Protein AF-A0A0U2YM07-F1 (afdb_monomer_lite)

Structure (mmCIF, N/CA/C/O backbone):
data_AF-A0A0U2YM07-F1
#
_entry.id   AF-A0A0U2YM07-F1
#
loop_
_atom_site.group_PDB
_atom_site.id
_atom_site.type_symbol
_atom_site.label_atom_id
_atom_site.label_alt_id
_atom_site.label_comp_id
_atom_site.label_asym_id
_atom_site.label_entity_id
_atom_site.label_seq_id
_atom_site.pdbx_PDB_ins_code
_atom_site.Cartn_x
_atom_site.Cartn_y
_atom_site.Cartn_z
_atom_site.occupancy
_atom_site.B_iso_or_equiv
_atom_site.auth_seq_id
_atom_site.auth_comp_id
_atom_site.auth_asym_id
_atom_site.auth_atom_id
_atom_site.pdbx_PDB_model_num
ATOM 1 N N . MET A 1 1 ? 21.273 -7.569 -22.176 1.00 49.94 1 MET A N 1
ATOM 2 C CA . MET A 1 1 ? 21.348 -8.162 -20.820 1.00 49.94 1 MET A CA 1
ATOM 3 C C . MET A 1 1 ? 20.186 -7.535 -20.060 1.00 49.94 1 MET A C 1
ATOM 5 O O . MET A 1 1 ? 20.393 -6.510 -19.441 1.00 49.94 1 MET A O 1
ATOM 9 N N . ASP A 1 2 ? 18.964 -8.079 -20.163 1.00 53.09 2 ASP A N 1
ATOM 10 C CA . ASP A 1 2 ? 17.733 -7.317 -19.830 1.00 53.09 2 ASP A CA 1
ATOM 11 C C . ASP A 1 2 ? 16.751 -8.063 -18.908 1.00 53.09 2 ASP A C 1
ATOM 13 O O . ASP A 1 2 ? 15.573 -7.732 -18.811 1.00 53.09 2 ASP A O 1
ATOM 17 N N . ALA A 1 3 ? 17.215 -9.094 -18.196 1.00 60.50 3 ALA A N 1
ATOM 18 C CA . ALA A 1 3 ? 16.353 -9.901 -17.325 1.00 60.50 3 ALA A CA 1
ATOM 19 C C . ALA A 1 3 ? 16.032 -9.235 -15.968 1.00 60.50 3 ALA A C 1
ATOM 21 O O . ALA A 1 3 ? 15.047 -9.586 -15.313 1.00 60.50 3 ALA A O 1
ATOM 22 N N . THR A 1 4 ? 16.847 -8.277 -15.519 1.00 61.03 4 THR A N 1
ATOM 23 C CA . THR A 1 4 ? 16.750 -7.691 -14.171 1.00 61.03 4 THR A CA 1
ATOM 24 C C . THR A 1 4 ? 15.577 -6.718 -14.033 1.00 61.03 4 THR A C 1
ATOM 26 O O . THR A 1 4 ? 14.850 -6.776 -13.043 1.00 61.03 4 THR A O 1
ATOM 29 N N . ALA A 1 5 ? 15.324 -5.876 -15.037 1.00 60.22 5 ALA A N 1
ATOM 30 C CA . ALA A 1 5 ? 14.250 -4.880 -15.002 1.00 60.22 5 ALA A CA 1
ATOM 31 C C . ALA A 1 5 ? 12.840 -5.500 -15.121 1.00 60.22 5 ALA A C 1
ATOM 33 O O . ALA A 1 5 ? 11.924 -5.097 -14.397 1.00 60.22 5 ALA A O 1
ATOM 34 N N . THR A 1 6 ? 12.677 -6.553 -15.931 1.00 62.44 6 THR A N 1
ATOM 35 C CA . THR A 1 6 ? 11.424 -7.331 -16.001 1.00 62.44 6 THR A CA 1
ATOM 36 C C . THR A 1 6 ? 11.116 -8.003 -14.661 1.00 62.44 6 THR A C 1
ATOM 38 O O . THR A 1 6 ? 9.988 -7.933 -14.173 1.00 62.44 6 THR A O 1
ATOM 41 N N . THR A 1 7 ? 12.133 -8.587 -14.020 1.00 72.38 7 THR A N 1
ATOM 42 C CA . THR A 1 7 ? 11.998 -9.228 -12.701 1.00 72.38 7 THR A CA 1
ATOM 43 C C . THR A 1 7 ? 11.649 -8.208 -11.609 1.00 72.38 7 THR A C 1
ATOM 45 O O . THR A 1 7 ? 10.775 -8.466 -10.777 1.00 72.38 7 THR A O 1
ATOM 48 N N . ASN A 1 8 ? 12.261 -7.018 -11.640 1.00 79.12 8 ASN A N 1
ATOM 49 C CA . ASN A 1 8 ? 11.956 -5.940 -10.694 1.00 79.12 8 ASN A CA 1
ATOM 50 C C . ASN A 1 8 ? 10.515 -5.439 -10.849 1.00 79.12 8 ASN A C 1
ATOM 52 O O . ASN A 1 8 ? 9.785 -5.376 -9.860 1.00 79.12 8 ASN A O 1
ATOM 56 N N . SER A 1 9 ? 10.057 -5.202 -12.078 1.00 81.31 9 SER A N 1
ATOM 57 C CA . SER A 1 9 ? 8.677 -4.773 -12.346 1.00 81.31 9 SER A CA 1
ATOM 58 C C . SER A 1 9 ? 7.647 -5.816 -11.891 1.00 81.31 9 SER A C 1
ATOM 60 O O . SER A 1 9 ? 6.625 -5.471 -11.295 1.00 81.31 9 SER A O 1
ATOM 62 N N . GLN A 1 10 ? 7.935 -7.107 -12.090 1.00 86.56 10 GLN A N 1
ATOM 63 C CA . GLN A 1 10 ? 7.098 -8.202 -11.584 1.00 86.56 10 GLN A CA 1
ATOM 64 C C . GLN A 1 10 ? 7.037 -8.235 -10.051 1.00 86.56 10 GLN A C 1
ATOM 66 O O . GLN A 1 10 ? 5.977 -8.493 -9.481 1.00 86.56 10 GLN A O 1
ATOM 71 N N . SER A 1 11 ? 8.153 -7.958 -9.371 1.00 91.38 11 SER A N 1
ATOM 72 C CA . SER A 1 11 ? 8.190 -7.903 -7.905 1.00 91.38 11 SER A CA 1
ATOM 73 C C . SER A 1 11 ? 7.352 -6.745 -7.343 1.00 91.38 11 SER A C 1
ATOM 75 O O . SER A 1 11 ? 6.679 -6.906 -6.324 1.00 91.38 11 SER A O 1
ATOM 77 N N . LEU A 1 12 ? 7.329 -5.607 -8.045 1.00 93.56 12 LEU A N 1
ATOM 78 C CA . LEU A 1 12 ? 6.509 -4.448 -7.694 1.00 93.56 12 LEU A CA 1
ATOM 79 C C . LEU A 1 12 ? 5.019 -4.726 -7.901 1.00 93.56 12 LEU A C 1
ATOM 81 O O . LEU A 1 12 ? 4.213 -4.367 -7.046 1.00 93.56 12 LEU A O 1
ATOM 85 N N . MET A 1 13 ? 4.656 -5.427 -8.978 1.00 93.19 13 MET A N 1
ATOM 86 C CA . MET A 1 13 ? 3.265 -5.824 -9.214 1.00 93.19 13 MET A CA 1
ATOM 87 C C . MET A 1 13 ? 2.737 -6.777 -8.134 1.00 93.19 13 MET A C 1
ATOM 89 O O . MET A 1 13 ? 1.629 -6.571 -7.649 1.00 93.19 13 MET A O 1
ATOM 93 N N . ARG A 1 14 ? 3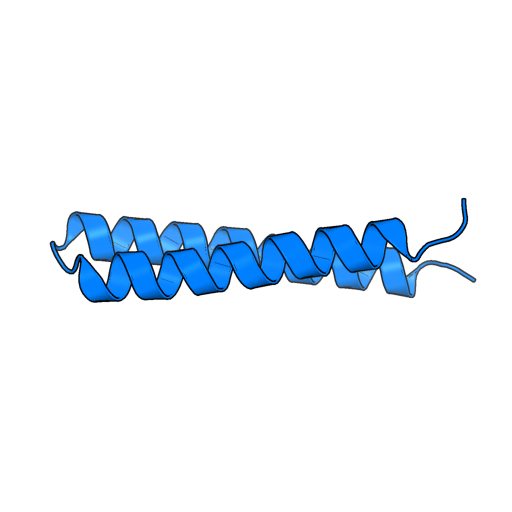.544 -7.733 -7.648 1.00 95.12 14 ARG A N 1
ATOM 94 C CA . ARG A 1 14 ? 3.129 -8.575 -6.505 1.00 95.12 14 ARG A CA 1
ATOM 95 C C . ARG A 1 14 ? 2.870 -7.763 -5.236 1.00 95.12 14 ARG A C 1
ATOM 97 O O . ARG A 1 14 ? 1.943 -8.065 -4.491 1.00 95.12 14 ARG A O 1
ATOM 104 N N . ARG A 1 15 ? 3.682 -6.730 -4.974 1.00 96.31 15 ARG A N 1
ATOM 105 C CA . ARG A 1 15 ? 3.458 -5.833 -3.829 1.00 96.31 15 ARG A CA 1
ATOM 106 C C . ARG A 1 15 ? 2.157 -5.055 -3.990 1.00 96.31 15 ARG A C 1
ATOM 108 O O . ARG A 1 15 ? 1.392 -4.982 -3.037 1.00 96.31 15 ARG A O 1
ATOM 115 N N . TYR A 1 16 ? 1.885 -4.528 -5.183 1.00 97.31 16 TYR A N 1
ATOM 116 C CA . TYR A 1 16 ? 0.608 -3.882 -5.493 1.00 97.31 16 TYR A CA 1
ATOM 117 C C . TYR A 1 16 ? -0.587 -4.793 -5.164 1.00 97.31 16 TYR A C 1
ATOM 119 O O . TYR A 1 16 ? -1.478 -4.383 -4.420 1.00 97.31 16 TYR A O 1
ATOM 127 N N . GLU A 1 17 ? -0.574 -6.039 -5.644 1.00 97.19 17 GLU A N 1
ATOM 128 C CA . GLU A 1 17 ? -1.647 -7.012 -5.392 1.00 97.19 17 GLU A CA 1
ATOM 129 C C . GLU A 1 17 ? -1.828 -7.295 -3.895 1.00 97.19 17 GLU A C 1
ATOM 131 O O . GLU A 1 17 ? -2.955 -7.306 -3.396 1.00 97.19 17 GLU A O 1
ATOM 136 N N . GLN A 1 18 ? -0.723 -7.459 -3.160 1.00 97.94 18 GLN A N 1
ATOM 137 C CA . GLN A 1 18 ? -0.750 -7.664 -1.712 1.00 97.94 18 GLN A CA 1
ATOM 138 C C . GLN A 1 18 ? -1.391 -6.475 -0.980 1.00 97.94 18 GL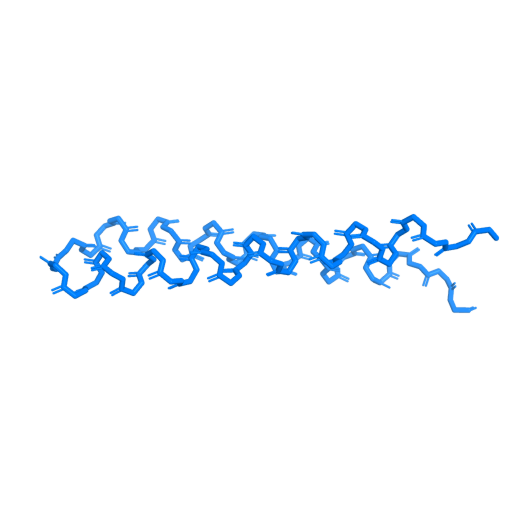N A C 1
ATOM 140 O O . GLN A 1 18 ? -2.264 -6.673 -0.136 1.00 97.94 18 GLN A O 1
ATOM 145 N N . TYR A 1 19 ? -0.990 -5.242 -1.299 1.00 98.25 19 TYR A N 1
ATOM 146 C CA . TYR A 1 19 ? -1.550 -4.051 -0.655 1.00 98.25 19 TYR A CA 1
ATOM 147 C C . TYR A 1 19 ? -3.023 -3.827 -1.017 1.00 98.25 19 TYR A C 1
ATOM 149 O O . TYR A 1 19 ? -3.790 -3.386 -0.165 1.00 98.25 19 TYR A O 1
ATOM 157 N N . MET A 1 20 ? -3.450 -4.190 -2.230 1.00 97.75 20 MET A N 1
ATOM 158 C CA . MET A 1 20 ? -4.868 -4.168 -2.606 1.00 97.75 20 MET A CA 1
ATOM 159 C C . MET A 1 20 ? -5.704 -5.176 -1.815 1.00 97.75 20 MET A C 1
ATOM 161 O O . MET A 1 20 ? -6.829 -4.856 -1.428 1.00 97.75 20 MET A O 1
ATOM 165 N N . LEU A 1 21 ? -5.166 -6.369 -1.538 1.00 98.06 21 LEU A N 1
ATOM 166 C CA . LEU A 1 21 ? -5.835 -7.347 -0.679 1.00 98.06 21 LEU A CA 1
ATOM 167 C C . LEU A 1 21 ? -6.015 -6.789 0.740 1.00 98.06 21 LEU A C 1
ATOM 169 O O . LEU A 1 21 ? -7.140 -6.736 1.231 1.00 98.06 21 LEU A O 1
ATOM 173 N N . LEU A 1 22 ? -4.931 -6.283 1.338 1.00 98.19 22 LEU A N 1
ATOM 174 C CA . LEU A 1 22 ? -4.950 -5.707 2.685 1.00 98.19 22 LEU A CA 1
ATOM 175 C C . LEU A 1 22 ? -5.907 -4.510 2.779 1.00 98.19 22 LEU A C 1
ATOM 177 O O . LEU A 1 22 ? -6.683 -4.413 3.726 1.00 98.19 22 LEU A O 1
ATOM 181 N N . ALA A 1 23 ? -5.905 -3.620 1.780 1.00 98.12 23 ALA A N 1
ATOM 182 C CA . ALA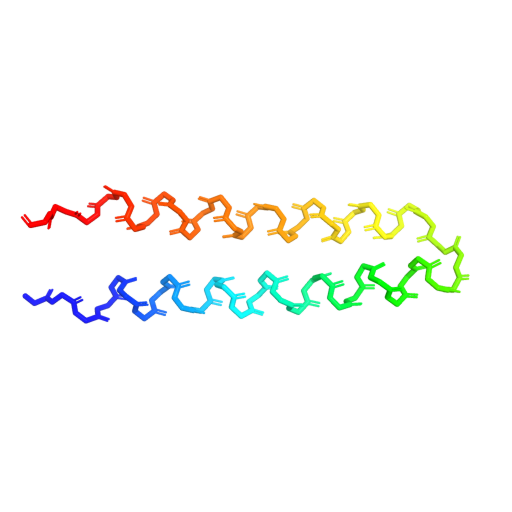 A 1 23 ? -6.821 -2.480 1.731 1.00 98.12 23 ALA A CA 1
ATOM 183 C C . ALA A 1 23 ? -8.286 -2.937 1.720 1.00 98.12 23 ALA A C 1
ATOM 185 O O . ALA A 1 23 ? -9.142 -2.348 2.382 1.00 98.12 23 ALA A O 1
ATOM 186 N N . ARG A 1 24 ? -8.581 -4.021 0.992 1.00 97.50 24 ARG A N 1
ATOM 187 C CA . ARG A 1 24 ? -9.919 -4.614 0.945 1.00 97.50 24 ARG A CA 1
ATOM 188 C C . ARG A 1 24 ? -10.311 -5.252 2.272 1.00 97.50 24 ARG A C 1
ATOM 190 O O . ARG A 1 24 ? -11.482 -5.198 2.641 1.00 97.50 24 ARG A O 1
ATOM 197 N N . GLU A 1 25 ? -9.374 -5.880 2.969 1.00 98.12 25 GLU A N 1
ATOM 198 C CA . GLU A 1 25 ? -9.606 -6.437 4.303 1.00 98.12 25 GLU A CA 1
ATOM 199 C C . GLU A 1 25 ? -9.882 -5.324 5.321 1.00 98.12 25 GLU A C 1
ATOM 201 O O . GLU A 1 25 ? -10.911 -5.372 5.993 1.00 98.12 25 GLU A O 1
ATOM 206 N N . ALA A 1 26 ? -9.061 -4.269 5.349 1.00 97.88 26 ALA A N 1
ATOM 207 C CA . ALA A 1 26 ? -9.276 -3.092 6.196 1.00 97.88 26 ALA A CA 1
ATOM 208 C C . ALA A 1 26 ? -10.622 -2.399 5.904 1.00 97.88 26 ALA A C 1
ATOM 210 O O . ALA A 1 26 ? -11.367 -2.033 6.813 1.00 97.88 26 ALA A O 1
ATOM 211 N N . ALA A 1 27 ? -11.006 -2.294 4.629 1.00 97.19 27 ALA A N 1
ATOM 212 C CA . ALA A 1 27 ? -12.307 -1.746 4.255 1.00 97.19 27 ALA A CA 1
ATOM 213 C C . ALA A 1 27 ? -13.476 -2.611 4.763 1.00 97.19 27 ALA A C 1
ATOM 215 O O . ALA A 1 27 ? -14.500 -2.070 5.183 1.00 97.19 27 ALA A O 1
ATOM 216 N N . GLN A 1 28 ? -13.331 -3.941 4.744 1.00 97.69 28 GLN A N 1
ATOM 217 C CA . GLN A 1 28 ? -14.349 -4.879 5.235 1.00 97.69 28 GLN A CA 1
ATOM 218 C C . GLN A 1 28 ? -14.487 -4.861 6.760 1.00 97.69 28 GLN A C 1
ATOM 220 O O . GLN A 1 28 ? -15.592 -5.052 7.266 1.00 97.69 28 GLN A O 1
ATOM 225 N N . THR A 1 29 ? -13.405 -4.599 7.495 1.00 97.06 29 THR A N 1
ATOM 226 C CA . THR A 1 29 ? -13.450 -4.422 8.956 1.00 97.06 29 THR A CA 1
ATOM 227 C C . THR A 1 29 ? -13.943 -3.033 9.372 1.00 97.06 29 THR A C 1
ATOM 229 O O . THR A 1 29 ? -14.195 -2.801 10.553 1.00 97.06 29 THR A O 1
ATOM 232 N N . GLY A 1 30 ? -14.139 -2.122 8.411 1.00 96.69 30 GLY A N 1
ATOM 233 C CA . GLY A 1 30 ? -14.616 -0.758 8.637 1.00 96.69 30 GLY A CA 1
ATOM 234 C C . GLY A 1 30 ? -13.507 0.256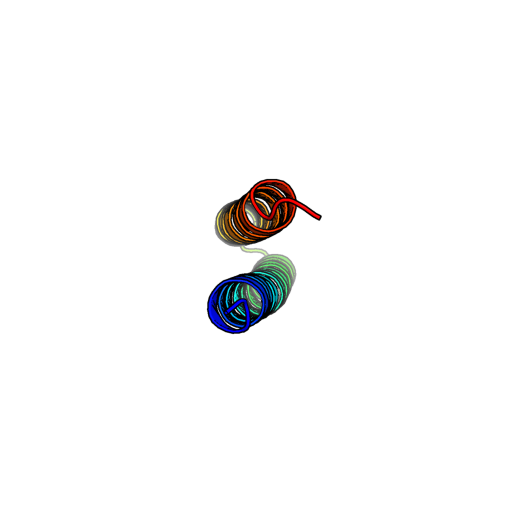 8.923 1.00 96.69 30 GLY A C 1
ATOM 235 O O . GLY A 1 30 ? -13.811 1.432 9.143 1.00 96.69 30 GLY A O 1
ATOM 236 N N . ASP A 1 31 ? -12.240 -0.158 8.871 1.00 97.31 31 ASP A N 1
ATOM 237 C CA . ASP A 1 31 ? -11.090 0.728 9.030 1.00 97.31 31 ASP A CA 1
ATOM 238 C C . ASP A 1 31 ? -10.785 1.460 7.716 1.00 97.31 31 ASP A C 1
ATOM 240 O O . ASP A 1 31 ? -9.951 1.067 6.897 1.00 97.31 31 ASP A O 1
ATOM 244 N N . ARG A 1 32 ? -11.531 2.542 7.488 1.00 95.62 32 ARG A N 1
ATOM 245 C CA . ARG A 1 32 ? -11.428 3.344 6.263 1.00 95.62 32 ARG A CA 1
ATOM 246 C C . ARG A 1 32 ? -10.098 4.083 6.136 1.00 95.62 32 ARG A C 1
ATOM 248 O O . ARG A 1 32 ? -9.646 4.278 5.012 1.00 95.62 32 ARG A O 1
ATOM 255 N N . ILE A 1 33 ? -9.497 4.497 7.253 1.00 98.00 33 ILE A N 1
ATOM 256 C CA . ILE A 1 33 ? -8.218 5.219 7.234 1.00 98.00 33 ILE A CA 1
ATOM 257 C C . ILE A 1 33 ? -7.116 4.255 6.809 1.00 98.00 33 ILE A C 1
ATOM 259 O O . ILE A 1 33 ? -6.352 4.568 5.896 1.00 98.00 33 ILE A O 1
ATOM 263 N N . GLU A 1 34 ? -7.079 3.060 7.400 1.00 97.75 34 GLU A N 1
ATOM 264 C CA . GLU A 1 34 ? -6.086 2.058 7.022 1.00 97.75 34 GLU A CA 1
ATOM 265 C C . GLU A 1 34 ? -6.315 1.540 5.594 1.00 97.75 34 GLU A C 1
ATOM 267 O O . GLU A 1 34 ? -5.362 1.377 4.833 1.00 97.75 34 GLU A O 1
ATOM 272 N N . ALA A 1 35 ? -7.570 1.376 5.163 1.00 98.31 35 ALA A N 1
ATOM 273 C CA . ALA A 1 35 ? -7.879 1.019 3.779 1.00 98.31 35 ALA A CA 1
ATOM 274 C C . ALA A 1 35 ? -7.346 2.048 2.763 1.00 98.31 35 ALA A C 1
ATOM 276 O O . ALA A 1 35 ? -6.796 1.668 1.724 1.00 98.31 35 ALA A O 1
ATOM 277 N N . GLU A 1 36 ? -7.485 3.346 3.048 1.00 97.94 36 GLU A N 1
ATOM 278 C CA . GLU A 1 36 ? -6.962 4.411 2.187 1.00 97.94 36 GLU A CA 1
ATOM 279 C C . GLU A 1 36 ? -5.430 4.439 2.206 1.00 97.94 36 GLU A C 1
ATOM 281 O O . GLU A 1 36 ? -4.802 4.472 1.146 1.00 97.94 36 GLU A O 1
ATOM 286 N N . ASN A 1 37 ? -4.830 4.331 3.392 1.00 98.00 37 ASN A N 1
ATOM 287 C CA . ASN A 1 37 ? -3.384 4.230 3.570 1.00 98.00 37 ASN A CA 1
ATOM 288 C C . ASN A 1 37 ? -2.795 3.081 2.731 1.00 98.00 37 ASN A C 1
ATOM 290 O O . ASN A 1 37 ? -1.875 3.280 1.934 1.00 98.00 37 ASN A O 1
ATOM 294 N N . LEU A 1 38 ? -3.361 1.878 2.832 1.00 98.38 38 LEU A N 1
ATOM 295 C CA . LEU A 1 38 ? -2.933 0.705 2.063 1.00 98.38 38 LEU A CA 1
ATOM 296 C C . LEU A 1 38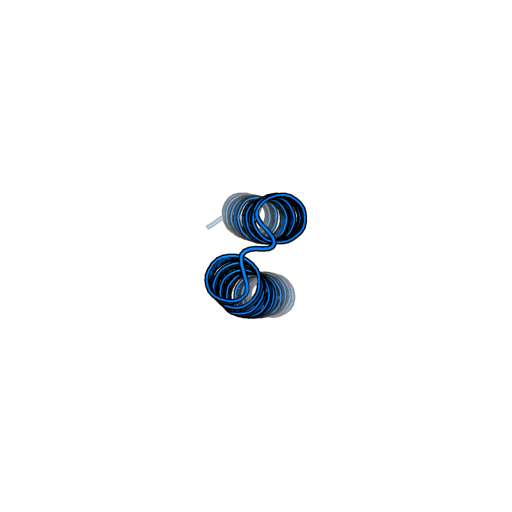 ? -3.174 0.874 0.555 1.00 98.38 38 LEU A C 1
ATOM 298 O O . LEU A 1 38 ? -2.357 0.437 -0.258 1.00 98.38 38 LEU A O 1
ATOM 302 N N . SER A 1 39 ? -4.251 1.559 0.167 1.00 97.81 39 SER A N 1
ATOM 303 C CA . SER A 1 39 ? -4.530 1.857 -1.242 1.00 97.81 39 SER A CA 1
ATOM 304 C C . SER A 1 39 ? -3.493 2.804 -1.850 1.00 97.81 39 SER A C 1
ATOM 306 O O . SER A 1 39 ? -3.037 2.569 -2.970 1.00 97.81 39 SER A O 1
ATOM 308 N N . GLN A 1 40 ? -3.049 3.818 -1.102 1.00 97.75 40 GLN A N 1
ATOM 309 C CA . GLN A 1 40 ? -1.962 4.708 -1.530 1.00 97.75 40 GLN A CA 1
ATOM 310 C C . GLN A 1 40 ? -0.639 3.945 -1.693 1.00 97.75 40 GLN A C 1
ATOM 312 O O . GLN A 1 40 ? 0.087 4.159 -2.669 1.00 97.75 40 GLN A O 1
ATOM 317 N N . HIS A 1 41 ? -0.343 3.005 -0.786 1.00 97.12 41 HIS A N 1
ATOM 318 C CA . HIS A 1 41 ? 0.825 2.128 -0.916 1.00 97.12 41 HIS A CA 1
ATOM 319 C C . HIS A 1 41 ? 0.759 1.287 -2.193 1.00 97.12 41 HIS A C 1
ATOM 321 O O . HIS A 1 41 ? 1.741 1.216 -2.935 1.00 97.12 41 HIS A O 1
ATOM 327 N N . ALA A 1 42 ? -0.393 0.688 -2.495 1.00 97.81 42 ALA A N 1
ATOM 328 C CA . ALA A 1 42 ? -0.579 -0.052 -3.737 1.00 97.81 42 ALA A CA 1
ATOM 329 C C . ALA A 1 42 ? -0.341 0.842 -4.967 1.00 97.81 42 ALA A C 1
ATOM 331 O O . ALA A 1 42 ? 0.429 0.478 -5.860 1.00 97.81 42 ALA A O 1
ATOM 332 N N . GLU A 1 43 ? -0.938 2.035 -4.994 1.00 97.19 43 GLU A N 1
ATOM 333 C CA . GLU A 1 43 ? -0.773 2.985 -6.097 1.00 97.19 43 GLU A CA 1
ATOM 334 C C . GLU A 1 43 ? 0.699 3.368 -6.317 1.00 97.19 43 GLU A C 1
ATOM 336 O O . GLU A 1 43 ? 1.163 3.443 -7.459 1.00 97.19 43 GLU A O 1
ATOM 341 N N . HIS A 1 44 ? 1.462 3.546 -5.235 1.00 96.31 44 HIS A N 1
ATOM 342 C CA . HIS A 1 44 ? 2.896 3.813 -5.309 1.00 96.31 44 HIS A CA 1
ATOM 343 C C . HIS A 1 44 ? 3.657 2.690 -6.033 1.00 96.31 44 HIS A C 1
ATOM 345 O O . HIS A 1 44 ? 4.452 2.966 -6.940 1.00 96.31 44 HIS A O 1
ATOM 351 N N . PHE A 1 45 ? 3.404 1.423 -5.686 1.00 95.75 45 PHE A N 1
ATOM 352 C CA . PHE A 1 45 ? 4.056 0.291 -6.353 1.00 95.75 45 PHE A CA 1
ATOM 353 C C . PHE A 1 45 ? 3.644 0.172 -7.820 1.00 95.75 45 PHE A C 1
ATOM 355 O O . PHE A 1 45 ? 4.506 -0.062 -8.670 1.00 95.75 45 PHE A O 1
ATOM 362 N N . TYR A 1 46 ? 2.366 0.400 -8.131 1.00 94.69 46 TYR A N 1
ATOM 363 C CA . TYR A 1 46 ? 1.876 0.397 -9.508 1.00 94.69 46 TYR A CA 1
ATOM 364 C C . TYR A 1 46 ? 2.561 1.474 -10.362 1.00 94.69 46 TYR A C 1
ATOM 366 O O . TYR A 1 46 ? 3.100 1.168 -11.430 1.00 94.69 46 TYR A O 1
ATOM 374 N N . ARG A 1 47 ? 2.618 2.722 -9.872 1.00 94.25 47 ARG A N 1
ATOM 375 C CA . ARG A 1 47 ? 3.315 3.820 -10.562 1.00 94.25 47 ARG A CA 1
ATOM 376 C C . ARG A 1 47 ? 4.799 3.520 -10.748 1.00 94.25 47 ARG A C 1
ATOM 378 O O . ARG A 1 47 ? 5.328 3.728 -11.835 1.00 94.25 47 ARG A O 1
ATOM 385 N N . THR A 1 48 ? 5.459 2.979 -9.727 1.00 93.38 48 THR A N 1
ATOM 386 C CA . THR A 1 48 ? 6.886 2.629 -9.799 1.00 93.38 48 THR A CA 1
ATOM 387 C C . THR A 1 48 ? 7.145 1.522 -10.822 1.00 93.38 48 THR A C 1
ATOM 389 O O . THR A 1 48 ? 8.093 1.617 -11.599 1.00 93.38 48 THR A O 1
ATOM 392 N N . ALA A 1 49 ? 6.285 0.502 -10.882 1.00 91.12 49 ALA A N 1
ATOM 393 C CA . ALA A 1 49 ? 6.386 -0.564 -11.877 1.00 91.12 49 ALA A CA 1
ATOM 394 C C . ALA A 1 49 ? 6.184 -0.033 -13.305 1.00 91.12 49 ALA A C 1
ATOM 396 O O . ALA A 1 49 ? 6.903 -0.428 -14.221 1.00 91.12 49 ALA A O 1
ATOM 397 N N . ALA A 1 50 ? 5.235 0.889 -13.494 1.00 89.81 50 ALA A N 1
ATOM 398 C CA . ALA A 1 50 ? 5.004 1.535 -14.782 1.00 89.81 50 ALA A CA 1
ATOM 399 C C . ALA A 1 50 ? 6.206 2.385 -15.224 1.00 89.81 50 ALA A C 1
ATOM 401 O O . ALA A 1 50 ? 6.604 2.311 -16.385 1.00 89.81 50 ALA A O 1
ATOM 402 N N . LEU A 1 51 ? 6.821 3.133 -14.300 1.00 89.81 51 LEU A N 1
ATOM 403 C CA . LEU A 1 51 ? 8.030 3.915 -14.570 1.00 89.81 51 LEU A CA 1
ATOM 404 C C . LEU A 1 51 ? 9.224 3.019 -14.926 1.00 89.81 51 LEU A C 1
ATOM 406 O O . LEU A 1 51 ? 9.903 3.294 -15.907 1.00 89.81 51 LEU A O 1
ATOM 410 N N . GLN A 1 52 ? 9.441 1.913 -14.205 1.00 85.81 52 GLN A N 1
ATOM 411 C CA . GLN A 1 52 ? 10.515 0.961 -14.529 1.00 85.81 52 GLN A CA 1
ATOM 412 C C . GLN A 1 52 ? 10.327 0.299 -15.895 1.00 85.81 52 GLN A C 1
ATOM 414 O O . GLN A 1 52 ? 11.302 0.045 -16.597 1.00 85.81 52 GLN A O 1
ATOM 419 N N . LYS A 1 53 ? 9.077 0.036 -16.285 1.00 80.38 53 LYS A N 1
ATOM 420 C CA . LYS A 1 53 ? 8.759 -0.498 -17.610 1.00 80.38 53 LYS A CA 1
ATOM 421 C C . LYS A 1 53 ? 8.949 0.547 -18.717 1.00 80.38 53 LYS A C 1
ATOM 423 O O . LYS A 1 53 ? 9.329 0.182 -19.822 1.00 80.38 53 LYS A O 1
ATOM 428 N N . ALA A 1 54 ? 8.678 1.821 -18.434 1.00 80.19 54 ALA A N 1
ATOM 429 C CA . ALA A 1 54 ? 8.857 2.923 -19.381 1.00 80.19 54 ALA A CA 1
ATOM 430 C C . ALA A 1 54 ? 10.333 3.319 -19.576 1.00 80.19 54 ALA A C 1
ATOM 432 O O . ALA A 1 54 ? 10.691 3.791 -20.649 1.00 80.19 54 ALA A O 1
ATOM 433 N N . ASP A 1 55 ? 11.175 3.106 -18.562 1.00 72.94 55 ASP A N 1
ATOM 434 C CA . ASP A 1 55 ? 12.621 3.368 -18.610 1.00 72.94 55 ASP A CA 1
ATOM 435 C C . ASP A 1 55 ? 13.408 2.273 -19.361 1.00 72.94 55 ASP A C 1
ATOM 437 O O . ASP A 1 55 ? 14.588 2.446 -19.643 1.00 72.94 55 ASP A O 1
ATOM 441 N N . GLN A 1 56 ? 12.772 1.150 -19.732 1.00 59.97 56 GLN A N 1
ATOM 442 C CA . GLN A 1 56 ? 13.375 0.163 -20.632 1.00 59.97 56 GLN A CA 1
ATOM 443 C C . GLN A 1 56 ? 13.308 0.667 -22.086 1.00 59.97 56 GLN A C 1
ATOM 445 O O . GLN A 1 56 ? 12.213 0.673 -22.663 1.00 59.97 56 GLN A O 1
ATOM 450 N N . PRO A 1 57 ? 14.437 1.046 -22.721 1.00 55.25 57 PRO A N 1
ATOM 451 C CA . PRO A 1 57 ? 14.443 1.287 -24.157 1.00 55.25 57 PRO A CA 1
ATOM 452 C C . PRO A 1 57 ? 14.089 -0.027 -24.871 1.00 55.25 57 PRO A C 1
ATOM 454 O O . PRO A 1 57 ? 14.663 -1.074 -24.570 1.00 55.25 57 PRO A O 1
ATOM 457 N N . GLN A 1 58 ? 13.080 0.034 -25.746 1.00 54.62 58 GLN A N 1
ATOM 458 C CA . GLN A 1 58 ? 12.629 -1.079 -26.591 1.00 54.62 58 GLN A CA 1
ATOM 459 C C . GLN A 1 58 ? 13.698 -1.488 -27.606 1.00 54.62 58 GLN A C 1
ATOM 461 O O . GLN A 1 58 ? 14.340 -0.574 -28.174 1.00 54.62 58 GLN A O 1
#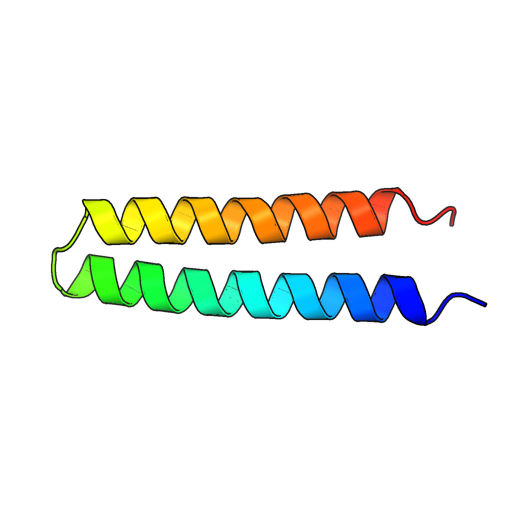

Secondary structure (DSSP, 8-state):
--HHHHHHHHHHHHHHHHHHHHHHHHHHHT-HHHHHHHHHHHHHHHHHHHHHHHSS--

pLDDT: mean 88.01, std 14.58, range [49.94, 98.38]

Sequence (58 aa):
MDATATTNSQSLMRRYEQYMLLAREAAQTGDRIEAENLSQHAEHFYRTAALQKADQPQ

Foldseek 3Di:
DPPPLVVLLVVLQVLLVVLQVVLVVCVVVVNNVSSVVSNVSSVVSVVVSVVSVVPDDD

Radius of gyration: 13.77 Å; chains: 1; bounding box: 36×15×36 Å